Protein AF-A0A1N6MCE6-F1 (afdb_monomer_lite)

pLDDT: mean 95.03, std 4.37, range [75.0, 98.62]

Radius of gyration: 16.29 Å; chains: 1; bounding box: 43×26×46 Å

Sequence (159 aa):
SVDRLMKSITEFMNDIADELKIVLVDAIQTLCLKFPKKYETLLNFLSTVLREEGGFEYKRSIVGSMLTLMDQIADSRESGLDHLCEFIEDCEFPELSIQILHMLGEMGPETSNPARYIRFIFNRVILELPSVRAAAVAALGKLATVVPNLRENVLVLLK

Secondary structure (DSSP, 8-state):
-HHHHHHHHHHHHTTS-HHHHHHHHHHHHHHHHHSGGGHHHHHHHHHHHHHSS--HHHHHHHHHHHHHHHHH-GGGHHHHHHHHHHHTTS---HHHHHHHHHHHHHHGGGSS-GGGHHHHHHHHHHHS-HHHHHHHHHHHHHHHHH-GGGHHHHHHHT-

Foldseek 3Di:
DVLVVLVVVVVVLVVDALVVLLVVLVVLLVVCLVPVVCLVVSLVSLLVVLPDDDDDVSNVSSLVSLVVSVVSRVVSVVVSLVSLLVSLVPPPDLVSLLVSLLVLLVRLLVDPCSPVCLVSLLVQLPPHDDSSVVSSLSSLVSNCVSPVVCVVVSVVSVD

Structure (mmCIF, N/CA/C/O backbone):
data_AF-A0A1N6MCE6-F1
#
_entry.id   AF-A0A1N6MCE6-F1
#
loop_
_atom_site.group_PDB
_atom_site.id
_atom_site.type_symbol
_atom_site.label_atom_id
_atom_site.label_alt_id
_atom_site.label_comp_id
_atom_site.label_asym_id
_atom_site.label_entity_id
_atom_site.label_seq_id
_atom_site.pdbx_PDB_ins_code
_atom_site.Cartn_x
_atom_site.Cartn_y
_atom_site.Cartn_z
_atom_site.occupancy
_atom_site.B_iso_or_equiv
_atom_site.auth_seq_id
_atom_site.auth_comp_id
_atom_site.auth_asym_id
_atom_site.auth_atom_id
_atom_site.pdbx_PDB_model_num
ATOM 1 N N . SER A 1 1 ? -24.037 -0.087 13.681 1.00 75.00 1 SER A N 1
ATOM 2 C CA . SER A 1 1 ? -23.303 -0.791 12.613 1.00 75.00 1 SER A CA 1
ATOM 3 C C . SER A 1 1 ? -21.817 -0.738 12.927 1.00 75.00 1 SER A C 1
ATOM 5 O O . SER A 1 1 ? -21.436 0.025 13.812 1.00 75.00 1 SER A O 1
ATOM 7 N N . VAL A 1 2 ? -21.003 -1.539 12.231 1.00 76.69 2 VAL A N 1
ATOM 8 C CA . VAL A 1 2 ? -19.532 -1.527 12.348 1.00 76.69 2 VAL A CA 1
ATOM 9 C C . VAL A 1 2 ? -18.978 -0.115 12.135 1.00 76.69 2 VAL A C 1
ATOM 11 O O . VAL A 1 2 ? -18.131 0.315 12.901 1.00 76.69 2 VAL A O 1
ATOM 14 N N . ASP A 1 3 ? -19.548 0.658 11.211 1.00 76.25 3 ASP A N 1
ATOM 15 C CA . ASP A 1 3 ? -19.084 2.020 10.899 1.00 76.25 3 ASP A CA 1
ATOM 16 C C . ASP A 1 3 ? -19.196 2.982 12.088 1.00 76.25 3 ASP A C 1
ATOM 18 O O . ASP A 1 3 ? -18.293 3.773 12.341 1.00 76.25 3 ASP A O 1
ATOM 22 N N . ARG A 1 4 ? -20.286 2.894 12.867 1.00 83.12 4 ARG A N 1
ATOM 23 C CA . ARG A 1 4 ? -20.437 3.712 14.084 1.00 83.12 4 ARG A CA 1
ATOM 24 C C . ARG A 1 4 ? -19.388 3.352 15.130 1.00 83.12 4 ARG A C 1
ATOM 26 O O . ARG A 1 4 ? -18.856 4.247 15.769 1.00 83.12 4 ARG A O 1
ATOM 33 N N . LEU A 1 5 ? -19.102 2.057 15.283 1.00 82.50 5 LEU A N 1
ATOM 34 C CA . LEU A 1 5 ? -18.061 1.586 16.192 1.00 82.50 5 LEU A CA 1
ATOM 35 C C . LEU A 1 5 ? -16.689 2.100 15.744 1.00 82.50 5 LEU A C 1
ATOM 37 O O . LEU A 1 5 ? -15.959 2.634 16.565 1.00 82.50 5 LEU A O 1
ATOM 41 N N . MET A 1 6 ? -16.374 1.990 14.450 1.00 85.44 6 MET A N 1
ATOM 42 C CA . MET A 1 6 ? -15.108 2.475 13.896 1.00 85.44 6 MET A CA 1
ATOM 43 C C . MET A 1 6 ? -14.928 3.973 14.138 1.00 85.44 6 MET A C 1
ATOM 45 O O . MET A 1 6 ? -13.883 4.376 14.630 1.00 85.44 6 MET A O 1
ATOM 49 N N . LYS A 1 7 ? -15.968 4.784 13.910 1.00 84.75 7 LYS A N 1
ATOM 50 C CA . LYS A 1 7 ? -15.909 6.226 14.180 1.00 84.75 7 LYS A CA 1
ATOM 51 C C . LYS A 1 7 ? -15.601 6.539 15.649 1.00 84.75 7 LYS A C 1
ATOM 53 O O . LYS A 1 7 ? -14.735 7.361 15.926 1.00 84.75 7 LYS A O 1
ATOM 58 N N . SER A 1 8 ? -16.280 5.870 16.582 1.00 86.44 8 SER A N 1
ATOM 59 C CA . SER A 1 8 ? -16.020 6.057 18.014 1.00 86.44 8 SER A CA 1
ATOM 60 C C . SER A 1 8 ? -14.609 5.622 18.416 1.00 86.44 8 SER A C 1
ATOM 62 O O . SER A 1 8 ? -14.018 6.237 19.296 1.00 86.44 8 SER A O 1
ATOM 64 N N . ILE A 1 9 ? -14.057 4.586 17.774 1.00 86.62 9 ILE A N 1
ATOM 65 C CA . ILE A 1 9 ? -12.672 4.165 18.012 1.00 86.62 9 ILE A CA 1
ATOM 66 C C . ILE A 1 9 ? -11.693 5.216 17.480 1.00 86.62 9 ILE A C 1
ATOM 68 O O . ILE A 1 9 ? -10.758 5.539 18.198 1.00 86.62 9 ILE A O 1
ATOM 72 N N . THR A 1 10 ? -11.908 5.788 16.288 1.00 85.19 10 THR A N 1
ATOM 73 C CA . THR A 1 10 ? -11.041 6.857 15.753 1.00 85.19 10 THR A CA 1
ATOM 74 C C . THR A 1 10 ? -10.980 8.052 16.702 1.00 85.19 10 THR A C 1
ATOM 76 O O . THR A 1 10 ? -9.896 8.509 17.042 1.00 85.19 10 THR A O 1
ATOM 79 N N . GLU A 1 11 ? -12.135 8.524 17.183 1.00 86.25 11 GLU A N 1
ATOM 80 C CA . GLU A 1 11 ? -12.199 9.631 18.149 1.00 86.25 11 GLU A CA 1
ATOM 81 C C . GLU A 1 11 ? -11.422 9.293 19.430 1.00 86.25 11 GLU A C 1
ATOM 83 O O . GLU A 1 11 ? -10.615 10.096 19.884 1.00 86.25 11 GLU A O 1
ATOM 88 N N . PHE A 1 12 ? -11.587 8.076 19.956 1.00 8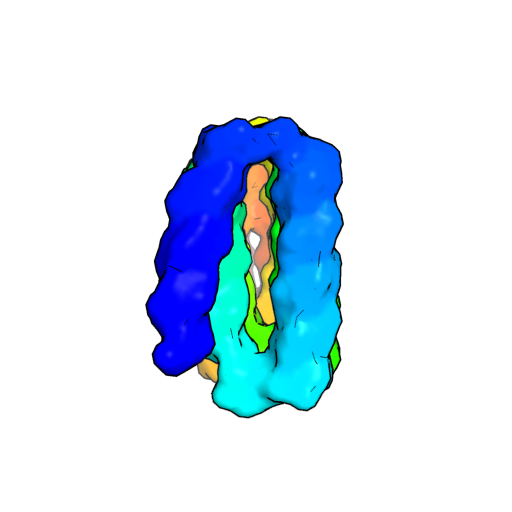6.94 12 PHE A N 1
ATOM 89 C CA . PHE A 1 12 ? -10.857 7.614 21.137 1.00 86.94 12 PHE A CA 1
ATOM 90 C C . PHE A 1 12 ? -9.344 7.477 20.909 1.00 86.94 12 PHE A C 1
ATOM 92 O O . PHE A 1 12 ? -8.566 7.745 21.821 1.00 86.94 12 PHE A O 1
ATOM 99 N N . MET A 1 13 ? -8.907 7.064 19.713 1.00 86.62 13 MET A N 1
ATOM 100 C CA . MET A 1 13 ? -7.486 6.883 19.401 1.00 86.62 13 MET A CA 1
ATOM 101 C C . MET A 1 13 ? -6.699 8.190 19.490 1.00 86.62 13 MET A C 1
ATOM 103 O O . MET A 1 13 ? -5.539 8.152 19.889 1.00 86.62 13 MET A O 1
ATOM 107 N N . ASN A 1 14 ? -7.319 9.331 19.190 1.00 84.44 14 ASN A N 1
ATOM 108 C CA . ASN A 1 14 ? -6.659 10.636 19.265 1.00 84.44 14 ASN A CA 1
ATOM 109 C C . ASN A 1 14 ? -6.273 11.048 20.695 1.00 84.44 14 ASN A C 1
ATOM 111 O O . ASN A 1 14 ? -5.330 11.816 20.869 1.00 84.44 14 ASN A O 1
ATOM 115 N N . ASP A 1 15 ? -6.946 10.498 21.708 1.00 87.62 15 ASP A N 1
ATOM 116 C CA . ASP A 1 15 ? -6.788 10.901 23.109 1.00 87.62 15 ASP A CA 1
ATOM 117 C C . ASP A 1 15 ? -5.900 9.946 23.931 1.00 87.62 15 ASP A C 1
ATOM 119 O O . ASP A 1 15 ? -5.773 10.100 25.149 1.00 87.62 15 ASP A O 1
ATOM 123 N N . ILE A 1 16 ? -5.291 8.937 23.296 1.00 91.19 16 ILE A N 1
ATOM 124 C CA . ILE A 1 16 ? -4.514 7.897 23.987 1.00 91.19 16 ILE A CA 1
ATOM 125 C C . ILE A 1 16 ? -3.081 7.768 23.467 1.00 91.19 16 ILE A C 1
ATOM 127 O O . ILE A 1 16 ? -2.753 8.148 22.344 1.00 91.19 16 ILE A O 1
ATOM 131 N N . ALA A 1 17 ? -2.221 7.192 24.308 1.00 92.19 17 ALA A N 1
ATOM 132 C CA . ALA A 1 17 ? -0.825 6.926 23.981 1.00 92.19 17 ALA A CA 1
ATOM 133 C C . ALA A 1 17 ? -0.676 5.832 22.908 1.00 92.19 17 ALA A C 1
ATOM 135 O O . ALA A 1 17 ? -1.517 4.933 22.790 1.00 92.19 17 ALA A O 1
ATOM 136 N N . ASP A 1 18 ? 0.417 5.891 22.148 1.00 91.06 18 ASP A N 1
ATOM 137 C CA . ASP A 1 18 ? 0.678 5.000 21.014 1.00 91.06 18 ASP A CA 1
ATOM 138 C C . ASP A 1 18 ? 0.721 3.518 21.413 1.00 91.06 18 ASP A C 1
ATOM 140 O O . ASP A 1 18 ? 0.273 2.666 20.647 1.00 91.06 18 ASP A O 1
ATOM 144 N N . GLU A 1 19 ? 1.153 3.190 22.633 1.00 93.50 19 GLU A N 1
ATOM 145 C CA . GLU A 1 19 ? 1.146 1.813 23.138 1.00 93.50 19 GLU A CA 1
ATOM 146 C C . GLU A 1 19 ? -0.272 1.232 23.185 1.00 93.50 19 GLU A C 1
ATOM 148 O O . GLU A 1 19 ? -0.488 0.068 22.847 1.00 93.50 19 GLU A O 1
ATOM 153 N N . LEU A 1 20 ? -1.262 2.047 23.561 1.00 94.06 20 LEU A N 1
ATOM 154 C CA . LEU A 1 20 ? -2.666 1.635 23.570 1.00 94.06 20 LEU A CA 1
ATOM 155 C C . LEU A 1 20 ? -3.237 1.583 22.152 1.00 94.06 20 LEU A C 1
ATOM 157 O O . LEU A 1 20 ? -4.037 0.694 21.848 1.00 94.06 20 LEU A O 1
ATOM 161 N N . LYS A 1 21 ? -2.809 2.491 21.267 1.00 95.31 21 LYS A N 1
ATOM 162 C CA . LYS A 1 21 ? -3.209 2.463 19.855 1.00 95.31 21 LYS A CA 1
ATOM 163 C C . LYS A 1 21 ? -2.746 1.181 19.161 1.00 95.31 21 LYS A C 1
ATOM 165 O O . LYS A 1 21 ? -3.526 0.594 18.418 1.00 95.31 21 LYS A O 1
ATOM 170 N N . ILE A 1 22 ? -1.530 0.709 19.444 1.00 96.75 22 ILE A N 1
ATOM 171 C CA . ILE A 1 22 ? -1.001 -0.561 18.914 1.00 96.75 22 ILE A CA 1
ATOM 172 C C . ILE A 1 22 ? -1.897 -1.737 19.327 1.00 96.75 22 ILE A C 1
ATOM 174 O O . ILE A 1 22 ? -2.301 -2.533 18.482 1.00 96.75 22 ILE A O 1
ATOM 178 N N . VAL A 1 23 ? -2.307 -1.804 20.598 1.00 96.00 23 VAL A N 1
ATOM 179 C CA . VAL A 1 23 ? -3.225 -2.857 21.076 1.00 96.00 23 VAL A CA 1
ATOM 180 C C . VAL A 1 23 ? -4.575 -2.809 20.346 1.00 96.00 23 VAL A C 1
ATOM 182 O O . VAL A 1 23 ? -5.159 -3.852 20.038 1.00 96.00 23 VAL A O 1
ATOM 185 N N . LEU A 1 24 ? -5.084 -1.611 20.040 1.00 94.69 24 LEU A N 1
ATOM 186 C CA . LEU A 1 24 ? -6.317 -1.454 19.261 1.00 94.69 24 LEU A CA 1
ATOM 187 C C . LEU A 1 24 ? -6.151 -1.928 17.815 1.00 94.69 24 LEU A C 1
ATOM 189 O O . LEU A 1 24 ? -7.048 -2.589 17.290 1.00 94.69 24 LEU A O 1
ATOM 193 N N . VAL A 1 25 ? -5.013 -1.635 17.186 1.00 97.00 25 VAL A N 1
ATOM 194 C CA . VAL A 1 25 ? -4.685 -2.109 15.835 1.00 97.00 25 VAL A CA 1
ATOM 195 C C . VAL A 1 25 ? -4.679 -3.639 15.783 1.00 97.00 25 VAL A C 1
ATOM 197 O O . VAL A 1 25 ? -5.359 -4.218 14.931 1.00 97.00 25 VAL A O 1
ATOM 200 N N . ASP A 1 26 ? -4.040 -4.301 16.750 1.00 96.38 26 ASP A N 1
ATOM 201 C CA . ASP A 1 26 ? -4.019 -5.768 16.846 1.00 96.38 26 ASP A CA 1
ATOM 202 C C . ASP A 1 26 ? -5.431 -6.360 17.021 1.00 96.38 26 ASP A C 1
ATOM 204 O O . ASP A 1 26 ? -5.795 -7.380 16.414 1.00 96.38 26 ASP A O 1
ATOM 208 N N . ALA A 1 27 ? -6.275 -5.701 17.823 1.00 95.62 27 ALA A N 1
ATOM 209 C CA . ALA A 1 27 ? -7.666 -6.101 18.012 1.00 95.62 27 ALA A CA 1
ATOM 210 C C . ALA A 1 27 ? -8.488 -5.959 16.717 1.00 95.62 27 ALA A C 1
ATOM 212 O O . ALA A 1 27 ? -9.301 -6.833 16.399 1.00 95.62 27 ALA A O 1
ATOM 213 N N . ILE A 1 28 ? -8.257 -4.894 15.943 1.00 94.56 28 ILE A N 1
ATOM 214 C CA . ILE A 1 28 ? -8.916 -4.652 14.653 1.00 94.56 28 ILE A CA 1
ATOM 215 C C . ILE A 1 28 ? -8.473 -5.674 13.610 1.00 94.56 28 ILE A C 1
ATOM 217 O O . ILE A 1 28 ? -9.326 -6.230 12.913 1.00 94.56 28 ILE A O 1
ATOM 221 N N . GLN A 1 29 ? -7.175 -5.978 13.533 1.00 96.88 29 GLN A N 1
ATOM 222 C CA . GLN A 1 29 ? -6.662 -7.041 12.670 1.00 96.88 29 GLN A CA 1
ATOM 223 C C . GLN A 1 29 ? -7.357 -8.368 12.996 1.00 96.88 29 GLN A C 1
ATOM 225 O O . GLN A 1 29 ? -7.920 -9.018 12.113 1.00 96.88 29 GLN A O 1
ATOM 230 N N . THR A 1 30 ? -7.391 -8.741 14.278 1.00 97.00 30 THR A N 1
ATOM 231 C CA . THR A 1 30 ? -8.039 -9.975 14.748 1.00 97.00 30 THR A CA 1
ATOM 232 C C . THR A 1 30 ? -9.528 -10.008 14.391 1.00 97.00 30 THR A C 1
ATOM 234 O O . THR A 1 30 ? -10.051 -11.035 13.951 1.00 97.00 30 THR A O 1
ATOM 237 N N . LEU A 1 31 ? -10.226 -8.879 14.540 1.00 94.12 31 LEU A N 1
ATOM 238 C CA . LEU A 1 31 ? -11.631 -8.752 14.164 1.00 94.12 31 LEU A CA 1
ATOM 239 C C . LEU A 1 31 ? -11.836 -8.929 12.654 1.00 94.12 31 LEU A C 1
ATOM 241 O O . LEU A 1 31 ? -12.779 -9.607 12.245 1.00 94.12 31 LEU A O 1
ATOM 245 N N . CYS A 1 32 ? -10.956 -8.353 11.836 1.00 95.56 32 CYS A N 1
ATOM 246 C CA . CYS A 1 32 ? -11.006 -8.471 10.382 1.00 95.56 32 CYS A CA 1
ATOM 247 C C . CYS A 1 32 ? -10.814 -9.919 9.929 1.00 95.56 32 CYS A C 1
ATOM 249 O O . CYS A 1 32 ? -11.628 -10.436 9.166 1.00 95.56 32 CYS A O 1
ATOM 251 N N . LEU A 1 33 ? -9.818 -10.614 10.485 1.00 95.25 33 LEU A N 1
ATOM 252 C CA . LEU A 1 33 ? -9.577 -12.031 10.205 1.00 95.25 33 LEU A CA 1
ATOM 253 C C . LEU A 1 33 ? -10.763 -12.915 10.623 1.00 95.25 33 LEU A C 1
ATOM 255 O O . LEU A 1 33 ? -11.082 -13.894 9.953 1.00 95.25 33 LEU A O 1
ATOM 259 N N . LYS A 1 34 ? -11.471 -12.548 11.698 1.00 96.12 34 LYS A N 1
ATOM 260 C CA . LYS A 1 34 ? -12.698 -13.237 12.126 1.00 96.12 34 LYS A CA 1
ATOM 261 C C . LYS A 1 34 ? -13.894 -12.967 11.203 1.00 96.12 34 LYS A C 1
ATOM 263 O O . LYS A 1 34 ? -14.774 -13.819 11.077 1.00 96.12 34 LYS A O 1
ATOM 268 N N . PHE A 1 35 ? -13.948 -11.797 10.568 1.00 94.12 35 PHE A N 1
ATOM 269 C CA . PHE A 1 35 ? -15.041 -11.374 9.690 1.00 94.12 35 PHE A CA 1
ATOM 270 C C . PHE A 1 35 ? -14.510 -10.854 8.343 1.00 94.12 35 PHE A C 1
ATOM 272 O O . PHE A 1 35 ? -14.699 -9.677 8.026 1.00 94.12 35 PHE A O 1
ATOM 279 N N . PRO A 1 36 ? -13.918 -11.719 7.496 1.00 95.19 36 PRO A N 1
ATOM 280 C CA . PRO A 1 36 ? -13.169 -11.290 6.312 1.00 95.19 36 PRO A CA 1
ATOM 281 C C . PRO A 1 36 ? -14.028 -10.528 5.301 1.00 95.19 36 PRO A C 1
ATOM 283 O O . PRO A 1 36 ? -13.543 -9.628 4.637 1.00 95.19 36 PRO A O 1
ATOM 286 N N . LYS A 1 37 ? -15.346 -10.771 5.253 1.00 95.81 37 LYS A N 1
ATOM 287 C CA . LYS A 1 37 ? -16.294 -10.006 4.415 1.00 95.81 37 LYS A CA 1
ATOM 288 C C . LYS A 1 37 ? -16.432 -8.524 4.798 1.00 95.81 37 LYS A C 1
ATOM 290 O O . LYS A 1 37 ? -17.189 -7.800 4.159 1.00 95.81 37 LYS A O 1
ATOM 295 N N . LYS A 1 38 ? -15.795 -8.086 5.885 1.00 93.50 38 LYS A N 1
ATOM 296 C CA . LYS A 1 38 ? -15.767 -6.696 6.358 1.00 93.50 38 LYS A CA 1
ATOM 297 C C . LYS A 1 38 ? -14.405 -6.034 6.151 1.00 93.50 38 LYS A C 1
ATOM 299 O O . LYS A 1 38 ? -14.201 -4.944 6.683 1.00 93.50 38 LYS A O 1
ATOM 304 N N . TYR A 1 39 ? -13.510 -6.662 5.381 1.00 95.62 39 TYR A N 1
ATOM 305 C CA . TYR A 1 39 ? -12.160 -6.154 5.147 1.00 95.62 39 TYR A CA 1
ATOM 306 C C . TYR A 1 39 ? -12.161 -4.709 4.658 1.00 95.62 39 TYR A C 1
ATOM 308 O O . TYR A 1 39 ? -11.385 -3.920 5.167 1.00 95.62 39 TYR A O 1
ATOM 316 N N . GLU A 1 40 ? -13.063 -4.334 3.751 1.00 95.44 40 GLU A N 1
ATOM 317 C CA . GLU A 1 40 ? -13.084 -2.995 3.160 1.00 95.44 40 GLU A CA 1
ATOM 318 C C . GLU A 1 40 ? -13.259 -1.901 4.223 1.00 95.44 40 GLU A C 1
ATOM 320 O O . GLU A 1 40 ? -12.455 -0.977 4.311 1.00 95.44 40 GLU A O 1
ATOM 325 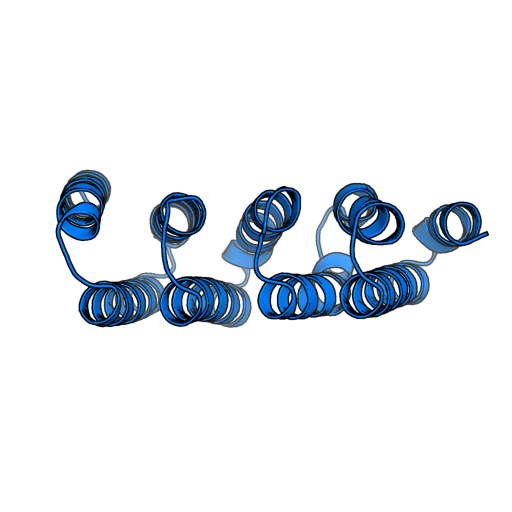N N . THR A 1 41 ? -14.247 -2.048 5.112 1.00 93.81 41 THR A N 1
ATOM 326 C CA . THR A 1 41 ? -14.479 -1.106 6.217 1.00 93.81 41 THR A CA 1
ATOM 327 C C . THR A 1 41 ? -13.277 -1.021 7.159 1.00 93.81 41 THR A C 1
ATOM 329 O O . THR A 1 41 ? -12.894 0.070 7.574 1.00 93.81 41 THR A O 1
ATOM 332 N N . LEU A 1 42 ? -12.683 -2.164 7.509 1.00 94.06 42 LEU A N 1
ATOM 333 C CA . LEU A 1 42 ? -11.598 -2.231 8.492 1.00 94.06 42 LEU A CA 1
ATOM 334 C C . LEU A 1 42 ? -10.263 -1.755 7.906 1.00 94.06 42 LEU A C 1
ATOM 336 O O . LEU A 1 42 ? -9.497 -1.082 8.586 1.00 94.06 42 LEU A O 1
ATOM 340 N N . LEU A 1 43 ? -10.009 -2.033 6.632 1.00 96.25 43 LEU A N 1
ATOM 341 C CA . LEU A 1 43 ? -8.831 -1.563 5.914 1.00 96.25 43 LEU A CA 1
ATOM 342 C C . LEU A 1 43 ? -8.901 -0.054 5.669 1.00 96.25 43 LEU A C 1
ATOM 344 O O . LEU A 1 43 ? -7.904 0.635 5.856 1.00 96.25 43 LEU A O 1
ATOM 348 N N . ASN A 1 44 ? -10.086 0.477 5.346 1.00 96.06 44 ASN A N 1
ATOM 349 C CA . ASN A 1 44 ? -10.309 1.922 5.265 1.00 96.06 44 ASN A CA 1
ATOM 350 C C . ASN A 1 44 ? -10.074 2.604 6.618 1.00 96.06 44 ASN A C 1
ATOM 352 O O . ASN A 1 44 ? -9.483 3.683 6.666 1.00 96.06 44 ASN A O 1
ATOM 356 N N . PHE A 1 45 ? -10.489 1.969 7.719 1.00 95.12 45 PHE A N 1
ATOM 357 C CA . PHE A 1 45 ? -10.172 2.456 9.060 1.00 95.12 45 PHE A CA 1
ATOM 358 C C . PHE A 1 45 ? -8.654 2.496 9.292 1.00 95.12 45 PHE A C 1
ATOM 360 O O . PHE A 1 45 ? -8.132 3.554 9.636 1.00 95.12 45 PHE A O 1
ATOM 367 N N . LEU A 1 46 ? -7.942 1.385 9.048 1.00 97.06 46 LEU A N 1
ATOM 368 C CA . LEU A 1 46 ? -6.486 1.301 9.234 1.00 97.06 46 LEU A CA 1
ATOM 369 C C . LEU A 1 46 ? -5.750 2.347 8.389 1.00 97.06 46 LEU A C 1
ATOM 371 O O . LEU A 1 46 ? -4.894 3.055 8.902 1.00 97.06 46 LEU A O 1
ATOM 375 N N . SER A 1 47 ? -6.142 2.503 7.126 1.00 96.81 47 SER A N 1
ATOM 376 C CA . SER A 1 47 ? -5.627 3.534 6.219 1.00 96.81 47 SER A CA 1
ATOM 377 C C . SER A 1 47 ? -5.867 4.959 6.733 1.00 96.81 47 SER A C 1
ATOM 379 O O . SER A 1 47 ? -4.985 5.813 6.657 1.00 96.81 47 SER A O 1
ATOM 381 N N . THR A 1 48 ? -7.041 5.225 7.312 1.00 95.31 48 THR A N 1
ATOM 382 C CA . THR A 1 48 ? -7.352 6.538 7.894 1.00 95.31 48 THR A CA 1
ATOM 383 C C . THR A 1 48 ? -6.409 6.858 9.047 1.00 95.31 48 THR A C 1
ATOM 385 O O . THR A 1 48 ? -5.731 7.880 9.001 1.00 95.31 48 THR A O 1
ATOM 388 N N . VAL A 1 49 ? -6.283 5.955 10.022 1.00 95.19 49 VAL A N 1
ATOM 389 C CA . VAL A 1 49 ? -5.416 6.183 11.190 1.00 95.19 49 VAL A CA 1
ATOM 390 C C . VAL A 1 49 ? -3.919 6.090 10.851 1.00 95.19 49 VAL A C 1
ATOM 392 O O . VAL A 1 49 ? -3.071 6.650 11.550 1.00 95.19 49 VAL A O 1
ATOM 395 N N . LEU A 1 50 ? -3.561 5.428 9.743 1.00 96.69 50 LEU A N 1
ATOM 396 C CA . LEU A 1 50 ? -2.200 5.415 9.202 1.00 96.69 50 LEU A CA 1
ATOM 397 C C . LEU A 1 50 ? -1.759 6.800 8.716 1.00 96.69 50 LEU A C 1
ATOM 399 O O . LEU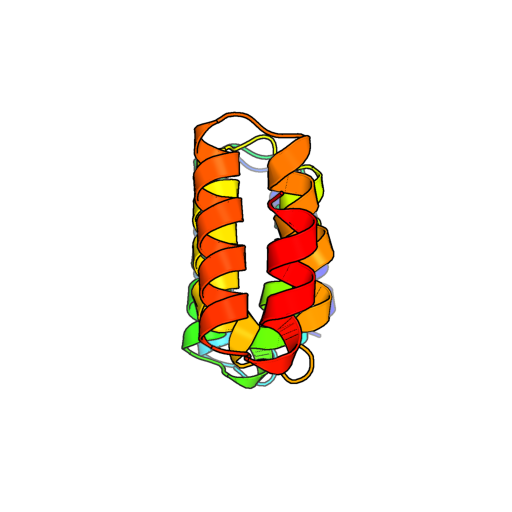 A 1 50 ? -0.585 7.126 8.865 1.00 96.69 50 LEU A O 1
ATOM 403 N N . ARG A 1 51 ? -2.678 7.634 8.219 1.00 94.69 51 ARG A N 1
ATOM 404 C CA . ARG A 1 51 ? -2.380 9.002 7.754 1.00 94.69 51 ARG A CA 1
ATOM 405 C C . ARG A 1 51 ? -2.413 10.073 8.846 1.00 94.69 51 ARG A C 1
ATOM 407 O O . ARG A 1 51 ? -1.948 11.180 8.608 1.00 94.69 51 ARG A O 1
ATOM 414 N N . GLU A 1 52 ? -2.963 9.770 10.018 1.00 92.94 52 GLU A N 1
ATOM 415 C CA . GLU A 1 52 ? -2.971 10.697 11.163 1.00 92.94 52 GLU A CA 1
ATOM 416 C C . GLU A 1 52 ? -1.568 10.847 11.783 1.00 92.94 52 GLU A C 1
ATOM 418 O O . GLU A 1 52 ? -0.632 10.155 11.390 1.00 92.94 52 GLU A O 1
ATOM 423 N N . GLU A 1 53 ? -1.376 11.720 12.770 1.00 90.44 53 GLU A N 1
ATOM 424 C CA . GLU A 1 53 ? -0.094 11.796 13.485 1.00 90.44 53 GLU A CA 1
ATOM 425 C C . GLU A 1 53 ? 0.146 10.540 14.345 1.00 90.44 53 GLU A C 1
ATOM 427 O O . GLU A 1 53 ? -0.782 9.931 14.890 1.00 90.44 53 GLU A O 1
ATOM 432 N N . GLY A 1 54 ? 1.404 10.117 14.472 1.00 93.75 54 GLY A N 1
ATOM 433 C CA . GLY A 1 54 ? 1.766 8.997 15.339 1.00 93.75 54 GLY A CA 1
ATOM 434 C C . GLY A 1 54 ? 3.221 8.570 15.207 1.00 93.75 54 GLY A C 1
ATOM 435 O O . GLY A 1 54 ? 3.854 8.800 14.181 1.00 93.75 54 GLY A O 1
ATOM 436 N N . GLY A 1 55 ? 3.746 7.930 16.247 1.00 96.06 55 GLY A N 1
ATOM 437 C CA . GLY A 1 55 ? 5.118 7.451 16.294 1.00 96.06 55 GLY A CA 1
ATOM 438 C C . GLY A 1 55 ? 5.368 6.224 15.418 1.00 96.06 55 GLY A C 1
ATOM 439 O O . GLY A 1 55 ? 4.454 5.508 14.997 1.00 96.06 55 GLY A O 1
ATOM 440 N N . PHE A 1 56 ? 6.651 5.949 15.187 1.00 97.25 56 PHE A N 1
ATOM 441 C CA . PHE A 1 56 ? 7.110 4.880 14.303 1.00 97.25 56 PHE A CA 1
ATOM 442 C C . PHE A 1 56 ? 6.517 3.502 14.638 1.00 97.25 56 PHE A C 1
ATOM 444 O O . PHE A 1 56 ? 5.972 2.852 13.751 1.00 97.25 56 PHE A O 1
ATOM 451 N N . GLU A 1 57 ? 6.573 3.056 15.899 1.00 97.94 57 GLU A N 1
ATOM 452 C CA . GLU A 1 57 ? 6.088 1.717 16.282 1.00 97.94 57 GLU A CA 1
ATOM 453 C C . GLU A 1 57 ? 4.578 1.558 16.064 1.00 97.94 57 GLU A C 1
ATOM 455 O O . GLU A 1 57 ? 4.111 0.499 15.641 1.00 97.94 57 GLU A O 1
ATOM 460 N N . TYR A 1 58 ? 3.810 2.630 16.265 1.00 97.31 58 TYR A N 1
ATOM 461 C CA . TYR A 1 58 ? 2.382 2.629 15.977 1.00 97.31 58 TYR A CA 1
ATOM 462 C C . TYR A 1 58 ? 2.112 2.524 14.472 1.00 97.31 58 TYR A C 1
ATOM 464 O O . TYR A 1 58 ? 1.365 1.646 14.034 1.00 97.31 58 TYR A O 1
ATOM 472 N N . LYS A 1 59 ? 2.785 3.341 13.654 1.00 98.06 59 LYS A N 1
ATOM 473 C CA . LYS A 1 59 ? 2.673 3.269 12.187 1.00 98.06 59 LYS A CA 1
ATOM 474 C C . LYS A 1 59 ? 3.109 1.913 11.647 1.00 98.06 59 LYS A C 1
ATOM 476 O O . LYS A 1 59 ? 2.437 1.342 10.789 1.00 98.06 59 LYS A O 1
ATOM 481 N N . ARG A 1 60 ? 4.183 1.356 12.200 1.00 98.38 60 ARG A N 1
ATOM 482 C CA . ARG A 1 60 ? 4.683 0.018 11.882 1.00 98.38 60 ARG A CA 1
ATOM 483 C C . ARG A 1 60 ? 3.658 -1.068 12.200 1.00 98.38 60 ARG A C 1
ATOM 485 O O . ARG A 1 60 ? 3.461 -1.952 11.370 1.00 98.38 60 ARG A O 1
ATOM 492 N N . SER A 1 61 ? 2.988 -0.996 13.352 1.00 98.44 61 SER A N 1
ATOM 493 C CA . SER A 1 61 ? 1.911 -1.928 13.718 1.00 98.44 61 SER A CA 1
ATOM 494 C C . SER A 1 61 ? 0.744 -1.865 12.724 1.00 98.44 61 SER A C 1
ATOM 496 O O . SER A 1 61 ? 0.255 -2.908 12.282 1.00 98.44 61 SER A O 1
ATOM 498 N N . ILE A 1 62 ? 0.348 -0.662 12.285 1.00 98.38 62 ILE A N 1
ATOM 499 C CA . ILE A 1 62 ? -0.720 -0.496 11.287 1.00 98.38 62 ILE A CA 1
ATOM 500 C C . ILE A 1 62 ? -0.317 -1.090 9.936 1.00 98.38 62 ILE A C 1
ATOM 502 O O . ILE A 1 62 ? -1.069 -1.890 9.377 1.00 98.38 62 ILE A O 1
ATOM 506 N N . VAL A 1 63 ? 0.871 -0.746 9.423 1.00 98.44 63 VAL A N 1
ATOM 507 C CA . VAL A 1 63 ? 1.385 -1.302 8.160 1.00 98.44 63 VAL A CA 1
ATOM 508 C C . VAL A 1 63 ? 1.466 -2.824 8.257 1.00 98.44 63 VAL A C 1
ATOM 510 O O . VAL A 1 63 ? 0.930 -3.515 7.395 1.00 98.44 63 VAL A O 1
ATOM 513 N N . GLY A 1 64 ? 2.047 -3.363 9.333 1.00 98.25 64 GLY A N 1
ATOM 514 C CA . GLY A 1 64 ? 2.117 -4.806 9.577 1.00 98.25 64 GLY A CA 1
ATOM 515 C C . GLY A 1 64 ? 0.741 -5.476 9.595 1.00 98.25 64 GLY A C 1
ATOM 516 O O . GLY A 1 64 ? 0.569 -6.552 9.015 1.00 98.25 64 GLY A O 1
ATOM 517 N N . SER A 1 65 ? -0.256 -4.803 10.170 1.00 98.31 65 SER A N 1
ATOM 518 C CA . SER A 1 65 ? -1.634 -5.284 10.157 1.00 98.31 65 SER A CA 1
ATOM 519 C C . SER A 1 65 ? -2.227 -5.317 8.759 1.00 98.31 65 SER A C 1
ATOM 521 O O . SER A 1 65 ? -2.785 -6.334 8.353 1.00 98.31 65 SER A O 1
ATOM 523 N N . MET A 1 66 ? -2.060 -4.250 7.978 1.00 98.50 66 MET A N 1
ATOM 524 C CA . MET A 1 66 ? -2.521 -4.212 6.589 1.00 98.50 66 MET A CA 1
ATOM 525 C C . MET A 1 66 ? -1.854 -5.301 5.739 1.00 98.50 66 MET A C 1
ATOM 527 O O . MET A 1 66 ? -2.545 -5.979 4.981 1.00 98.50 66 MET A O 1
ATOM 531 N N . LEU A 1 67 ? -0.544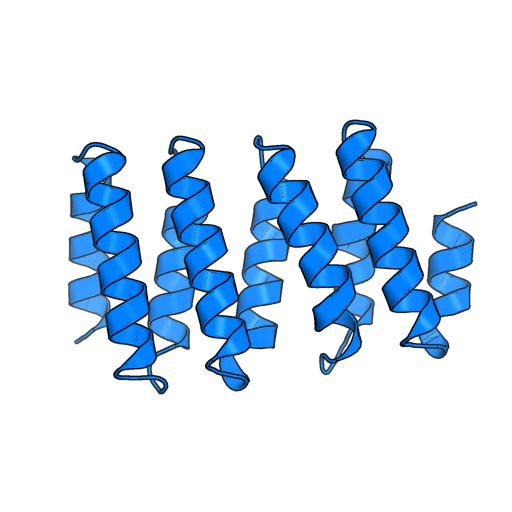 -5.525 5.901 1.00 97.62 67 LEU A N 1
ATOM 532 C CA . LEU A 1 67 ? 0.178 -6.595 5.201 1.00 97.62 67 LEU A CA 1
ATOM 533 C C . LEU A 1 67 ? -0.380 -7.981 5.552 1.00 97.62 67 LEU A C 1
ATOM 535 O O . LEU A 1 67 ? -0.634 -8.782 4.655 1.00 97.62 67 LEU A O 1
ATOM 539 N N . THR A 1 68 ? -0.635 -8.238 6.837 1.00 97.88 68 THR A N 1
ATOM 540 C CA . THR A 1 68 ? -1.240 -9.497 7.296 1.00 97.88 68 THR A CA 1
ATOM 541 C C . THR A 1 68 ? -2.624 -9.703 6.681 1.00 97.88 68 THR A C 1
ATOM 543 O O . THR A 1 68 ? -2.951 -10.802 6.240 1.00 97.88 68 THR A O 1
ATOM 546 N N . LEU A 1 69 ? -3.443 -8.652 6.595 1.00 97.69 69 LEU A N 1
ATOM 547 C CA . LEU A 1 69 ? -4.764 -8.749 5.973 1.00 97.69 69 LEU A CA 1
ATOM 548 C C . LEU A 1 69 ? -4.684 -9.042 4.469 1.00 97.69 69 LEU A C 1
ATOM 550 O O . LEU A 1 69 ? -5.431 -9.895 3.999 1.00 97.69 69 LEU A O 1
ATOM 554 N N . MET A 1 70 ? -3.766 -8.411 3.732 1.00 97.00 70 MET A N 1
ATOM 555 C CA . MET A 1 70 ? -3.574 -8.668 2.293 1.00 97.00 70 MET A CA 1
ATOM 556 C C . MET A 1 70 ? -3.069 -10.079 1.980 1.00 97.00 70 MET A C 1
ATOM 558 O O . MET A 1 70 ? -3.356 -10.621 0.907 1.00 97.00 70 MET A O 1
ATOM 562 N N . ASP A 1 71 ? -2.310 -10.667 2.902 1.00 95.81 71 ASP A N 1
ATOM 563 C CA . ASP A 1 71 ? -1.840 -12.045 2.797 1.00 95.81 71 ASP A CA 1
ATOM 564 C C . ASP A 1 71 ? -2.975 -13.048 3.068 1.00 95.81 71 ASP A C 1
ATOM 566 O O . ASP A 1 71 ? -3.186 -13.991 2.307 1.00 95.81 71 ASP A O 1
ATOM 570 N N . GLN A 1 72 ? -3.773 -12.799 4.109 1.00 96.94 72 GLN A N 1
ATOM 571 C CA . GLN A 1 72 ? -4.814 -13.725 4.570 1.00 96.94 72 GLN A CA 1
ATOM 572 C C . GLN A 1 72 ? -6.168 -13.551 3.856 1.00 96.94 72 GLN A C 1
ATOM 574 O O . GLN A 1 72 ? -6.996 -14.464 3.859 1.00 96.94 72 GLN A O 1
ATOM 579 N N . ILE A 1 73 ? -6.423 -12.389 3.246 1.00 96.81 73 ILE A N 1
ATOM 580 C CA . ILE A 1 73 ? -7.675 -12.041 2.562 1.00 96.81 73 ILE A CA 1
ATOM 581 C C . ILE A 1 73 ? -7.335 -11.502 1.169 1.00 96.81 73 ILE A C 1
ATOM 583 O O . ILE A 1 73 ? -7.103 -10.306 0.995 1.00 96.81 73 ILE A O 1
ATOM 587 N N . ALA A 1 74 ? -7.345 -12.379 0.161 1.00 94.75 74 ALA A N 1
ATOM 588 C CA . ALA A 1 74 ? -6.952 -12.044 -1.214 1.00 94.75 74 ALA A CA 1
ATOM 589 C C . ALA A 1 74 ? -7.700 -10.826 -1.795 1.00 94.75 74 ALA A C 1
ATOM 591 O O . ALA A 1 74 ? -7.076 -9.962 -2.409 1.00 94.75 74 ALA A O 1
ATOM 592 N N . ASP A 1 75 ? -9.004 -10.704 -1.523 1.00 95.81 75 ASP A N 1
ATOM 593 C CA . ASP A 1 75 ? -9.847 -9.589 -1.990 1.00 95.81 75 ASP A CA 1
ATOM 594 C C . ASP A 1 75 ? -9.412 -8.217 -1.436 1.00 95.81 75 ASP A C 1
ATOM 596 O O . ASP A 1 75 ? -9.778 -7.175 -1.980 1.00 95.81 75 ASP A O 1
ATOM 600 N N . SER A 1 76 ? -8.622 -8.198 -0.356 1.00 96.75 76 SER A N 1
ATOM 601 C CA . SER A 1 76 ? -8.100 -6.968 0.252 1.00 96.75 76 SER A CA 1
ATOM 602 C C . SER A 1 76 ? -6.789 -6.480 -0.362 1.00 96.75 76 SER A C 1
ATOM 604 O O . SER A 1 76 ? -6.362 -5.365 -0.070 1.00 96.75 76 SER A O 1
ATOM 606 N N . ARG A 1 77 ? -6.141 -7.288 -1.213 1.00 95.81 77 ARG A N 1
ATOM 607 C CA . ARG A 1 77 ? -4.794 -7.006 -1.723 1.00 95.81 77 ARG A CA 1
ATOM 608 C C . ARG A 1 77 ? -4.736 -5.716 -2.526 1.00 95.81 77 ARG A C 1
ATOM 610 O O . ARG A 1 77 ? -3.905 -4.865 -2.240 1.00 95.81 77 ARG A O 1
ATOM 617 N N . GLU A 1 78 ? -5.620 -5.542 -3.505 1.00 96.00 78 GLU A N 1
ATOM 618 C CA . GLU A 1 78 ? -5.572 -4.346 -4.352 1.00 96.00 78 GLU A CA 1
ATOM 619 C C . GLU A 1 78 ? -5.857 -3.066 -3.559 1.00 96.00 78 GLU A C 1
ATOM 621 O O . GLU A 1 78 ? -5.085 -2.115 -3.646 1.00 96.00 78 GLU A O 1
ATOM 626 N N . SER A 1 79 ? -6.908 -3.056 -2.732 1.00 96.94 79 SER A N 1
ATOM 627 C CA . SER A 1 79 ? -7.237 -1.881 -1.919 1.00 96.94 79 SER A CA 1
ATOM 628 C C . SER A 1 79 ? -6.175 -1.591 -0.858 1.00 96.94 79 SER A C 1
ATOM 630 O O . SER A 1 79 ? -5.899 -0.430 -0.566 1.00 96.94 79 SER A O 1
ATOM 632 N N . GLY A 1 80 ? -5.542 -2.622 -0.297 1.00 97.75 80 GLY A N 1
ATOM 633 C CA . GLY A 1 80 ? -4.445 -2.462 0.651 1.00 97.75 80 GLY A CA 1
ATOM 634 C C . GLY A 1 80 ? -3.201 -1.862 0.007 1.00 97.75 80 GLY A C 1
ATOM 635 O O . GLY A 1 80 ? -2.622 -0.939 0.574 1.00 97.75 80 GLY A O 1
ATOM 636 N N . LEU A 1 81 ? -2.825 -2.320 -1.191 1.00 98.00 81 LEU A N 1
ATOM 637 C CA . LEU A 1 81 ? -1.715 -1.735 -1.945 1.00 98.00 81 LEU A CA 1
ATOM 638 C C . LEU A 1 81 ? -1.996 -0.279 -2.320 1.00 98.00 81 LEU A C 1
ATOM 640 O O . LEU A 1 81 ? -1.102 0.550 -2.183 1.00 98.00 81 LEU A O 1
ATOM 644 N N . ASP A 1 82 ? -3.223 0.043 -2.736 1.00 97.50 82 ASP A N 1
ATOM 645 C CA . ASP A 1 82 ? -3.606 1.413 -3.088 1.00 97.50 82 ASP A CA 1
ATOM 646 C C . ASP A 1 82 ? -3.492 2.350 -1.864 1.00 97.50 82 ASP A C 1
ATOM 648 O O . ASP A 1 82 ? -2.856 3.401 -1.950 1.00 97.50 82 ASP A O 1
ATOM 652 N N . HIS A 1 83 ? -3.975 1.928 -0.687 1.00 98.19 83 HIS A N 1
ATOM 653 C CA . HIS A 1 83 ? -3.811 2.691 0.562 1.00 98.19 83 HIS A CA 1
ATOM 654 C C . HIS A 1 83 ? -2.344 2.869 0.977 1.00 98.19 83 HIS A C 1
ATOM 656 O O . HIS A 1 83 ? -1.949 3.945 1.427 1.00 98.19 83 HIS A O 1
ATOM 662 N N . LEU A 1 84 ? -1.518 1.828 0.835 1.00 98.31 84 LEU A N 1
ATOM 663 C CA . LEU A 1 84 ? -0.089 1.916 1.151 1.00 98.31 84 LEU A CA 1
ATOM 664 C C . LEU A 1 84 ? 0.666 2.804 0.151 1.00 98.31 84 LEU A C 1
ATOM 666 O O . LEU A 1 84 ? 1.610 3.488 0.543 1.00 98.31 84 LEU A O 1
ATOM 670 N N . CYS A 1 85 ? 0.247 2.825 -1.118 1.00 98.12 85 CYS A N 1
ATOM 671 C CA . CYS A 1 85 ? 0.775 3.729 -2.135 1.00 98.12 85 CYS A CA 1
ATOM 672 C C . CYS A 1 85 ? 0.534 5.197 -1.787 1.00 98.12 85 CYS A C 1
ATOM 674 O O . CYS A 1 85 ? 1.463 5.990 -1.911 1.00 98.12 85 CYS A O 1
ATOM 676 N N . GLU A 1 86 ? -0.672 5.541 -1.334 1.00 97.19 86 GLU A N 1
ATOM 677 C CA . GLU A 1 86 ? -0.978 6.891 -0.851 1.00 97.19 86 GLU A CA 1
ATOM 678 C C . GLU A 1 86 ? -0.119 7.247 0.366 1.00 97.19 86 GLU A C 1
ATOM 680 O O . GLU A 1 86 ? 0.461 8.327 0.421 1.00 97.19 86 GLU A O 1
ATOM 685 N N . PHE A 1 87 ? 0.028 6.326 1.325 1.00 98.00 87 PHE A N 1
ATOM 686 C CA . PHE A 1 87 ? 0.815 6.584 2.532 1.00 98.00 87 PHE A CA 1
ATOM 687 C C . PHE A 1 87 ? 2.287 6.898 2.233 1.00 98.00 87 PHE A C 1
ATOM 689 O O . PHE A 1 87 ? 2.837 7.832 2.810 1.00 98.00 87 PHE A O 1
ATOM 696 N N . ILE A 1 88 ? 2.933 6.169 1.315 1.00 97.62 88 ILE A N 1
ATOM 697 C CA . ILE A 1 88 ? 4.342 6.433 0.973 1.00 97.62 88 ILE A CA 1
ATOM 698 C C . ILE A 1 88 ? 4.554 7.728 0.180 1.00 97.62 88 ILE A C 1
ATOM 700 O O . ILE A 1 88 ? 5.706 8.066 -0.083 1.00 97.62 88 ILE A O 1
ATOM 704 N N . GLU A 1 89 ? 3.501 8.441 -0.246 1.00 96.25 89 GLU A N 1
ATOM 705 C CA . GLU A 1 89 ? 3.669 9.748 -0.894 1.00 96.25 89 GLU A CA 1
ATOM 706 C C . GLU A 1 89 ? 4.203 10.814 0.064 1.00 96.25 89 GLU A C 1
ATOM 708 O O . GLU A 1 89 ? 5.074 11.577 -0.355 1.00 96.25 89 GLU A O 1
ATOM 713 N N . ASP A 1 90 ? 3.774 10.771 1.328 1.00 94.50 90 ASP A N 1
ATOM 714 C CA . ASP A 1 90 ? 4.113 11.741 2.378 1.00 94.50 90 ASP A CA 1
ATOM 715 C C . ASP A 1 90 ? 4.686 11.062 3.646 1.00 94.50 90 ASP A C 1
ATOM 717 O O . ASP A 1 90 ? 4.653 11.621 4.742 1.00 94.50 90 ASP A O 1
ATOM 721 N N . CYS A 1 91 ? 5.194 9.828 3.529 1.00 96.25 91 CYS A N 1
ATOM 722 C CA . CYS A 1 91 ? 5.715 9.077 4.673 1.00 96.25 91 CYS A CA 1
ATOM 723 C C . CYS A 1 91 ? 7.066 9.629 5.150 1.00 96.25 91 CYS A C 1
ATOM 725 O O . CYS A 1 91 ? 8.060 9.592 4.428 1.00 96.25 91 CYS A O 1
ATOM 727 N N . GLU A 1 92 ? 7.129 10.039 6.415 1.00 95.69 92 GLU A N 1
ATOM 728 C CA . GLU A 1 92 ? 8.359 10.526 7.053 1.00 95.69 92 GLU A CA 1
ATOM 729 C C . GLU A 1 92 ? 9.281 9.413 7.585 1.00 95.69 92 GLU A C 1
ATOM 731 O O . GLU A 1 92 ? 10.389 9.698 8.035 1.00 95.69 92 GLU A O 1
ATOM 736 N N . PHE A 1 93 ? 8.847 8.145 7.539 1.00 97.69 93 PHE A N 1
ATOM 737 C CA . PHE A 1 93 ? 9.568 6.995 8.094 1.00 97.69 93 PHE A CA 1
ATOM 738 C C . PHE A 1 93 ? 10.217 6.154 6.982 1.00 97.69 93 PHE A C 1
ATOM 740 O O . PHE A 1 93 ? 9.550 5.307 6.377 1.00 97.69 93 PHE A O 1
ATOM 747 N N . PRO A 1 94 ? 11.535 6.289 6.732 1.00 97.88 94 PRO A N 1
ATOM 748 C CA . PRO A 1 94 ? 12.185 5.635 5.596 1.00 97.88 94 PRO A CA 1
ATOM 749 C C . PRO A 1 94 ? 12.096 4.107 5.641 1.00 97.88 94 PRO A C 1
ATOM 751 O O . PRO A 1 94 ? 11.964 3.463 4.603 1.00 97.88 94 PRO A O 1
ATOM 754 N N . GLU A 1 95 ? 12.137 3.521 6.840 1.00 98.12 95 GLU A N 1
ATOM 755 C CA . GLU A 1 95 ? 12.012 2.074 7.039 1.00 98.12 95 GLU A CA 1
ATOM 756 C C . GLU A 1 95 ? 10.641 1.543 6.592 1.00 98.12 95 GLU A C 1
ATOM 758 O O . GLU A 1 95 ? 10.575 0.496 5.945 1.00 98.12 95 GLU A O 1
ATOM 763 N N . LEU A 1 96 ? 9.559 2.288 6.857 1.00 98.50 96 LEU A N 1
ATOM 764 C CA . LEU A 1 96 ? 8.215 1.918 6.406 1.00 98.50 96 LEU A CA 1
ATOM 765 C C . LEU A 1 96 ? 8.083 2.076 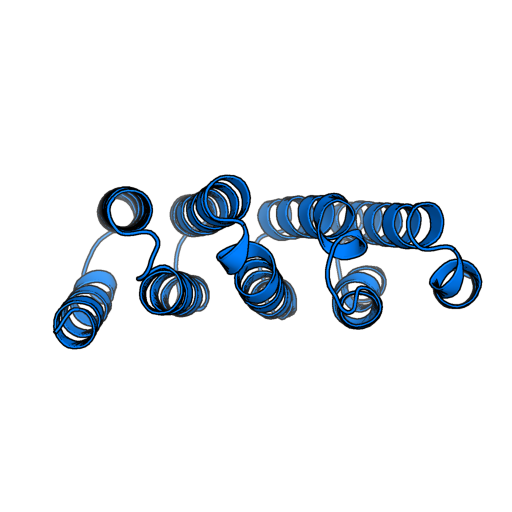4.892 1.00 98.50 96 LEU A C 1
ATOM 767 O O . LEU A 1 96 ? 7.572 1.173 4.230 1.00 98.50 96 LEU A O 1
ATOM 771 N N . SER A 1 97 ? 8.611 3.167 4.329 1.00 98.44 97 SER A N 1
ATOM 772 C CA . SER A 1 97 ? 8.652 3.369 2.878 1.00 98.44 97 SER A CA 1
ATOM 773 C C . SER A 1 97 ? 9.387 2.229 2.171 1.00 98.44 97 SER A C 1
ATOM 775 O O . SER A 1 97 ? 8.881 1.687 1.191 1.00 98.44 97 SER A O 1
ATOM 777 N N . ILE A 1 98 ? 10.544 1.801 2.687 1.00 98.62 98 ILE A N 1
ATOM 778 C CA . ILE A 1 98 ? 11.294 0.653 2.154 1.00 98.62 98 ILE A CA 1
ATOM 779 C C . ILE A 1 98 ? 10.457 -0.624 2.237 1.00 98.62 98 ILE A C 1
ATOM 781 O O . ILE A 1 98 ? 10.330 -1.329 1.236 1.00 98.62 98 ILE A O 1
ATOM 785 N N . GLN A 1 99 ? 9.860 -0.918 3.394 1.00 98.44 99 GLN A N 1
ATOM 786 C CA . GLN A 1 99 ? 9.034 -2.112 3.569 1.00 98.44 99 GLN A CA 1
ATOM 787 C C . GLN A 1 99 ? 7.878 -2.144 2.560 1.00 98.44 99 GLN A C 1
ATOM 789 O O . GLN A 1 99 ? 7.670 -3.155 1.891 1.00 98.44 99 GLN A O 1
ATOM 794 N N . ILE A 1 100 ? 7.163 -1.032 2.397 1.00 98.50 100 ILE A N 1
ATOM 795 C CA . ILE A 1 100 ? 6.034 -0.929 1.467 1.00 98.50 100 ILE A CA 1
ATOM 796 C C . ILE A 1 100 ? 6.500 -1.052 0.015 1.00 98.50 100 ILE A C 1
ATOM 798 O O . ILE A 1 100 ? 5.884 -1.781 -0.757 1.00 98.50 100 ILE A O 1
ATOM 802 N N . LEU A 1 101 ? 7.607 -0.411 -0.366 1.00 98.62 101 LEU A N 1
ATOM 803 C CA . LEU A 1 101 ? 8.185 -0.538 -1.707 1.00 98.62 101 LEU A CA 1
ATOM 804 C C . LEU A 1 101 ? 8.556 -1.987 -2.037 1.00 98.62 101 LEU A C 1
ATOM 806 O O . LEU A 1 101 ? 8.264 -2.463 -3.135 1.00 98.62 101 LEU A O 1
ATOM 810 N N . HIS A 1 102 ? 9.148 -2.710 -1.084 1.00 97.94 102 HIS A N 1
ATOM 811 C CA . HIS A 1 102 ? 9.412 -4.139 -1.242 1.00 97.94 102 HIS A CA 1
ATOM 812 C C . HIS A 1 102 ? 8.119 -4.918 -1.502 1.00 97.94 102 HIS A C 1
ATOM 814 O O . HIS A 1 102 ? 8.076 -5.706 -2.447 1.00 97.94 102 HIS A O 1
ATOM 820 N N . MET A 1 103 ? 7.065 -4.660 -0.724 1.00 97.44 103 MET A N 1
ATOM 821 C CA . MET A 1 103 ? 5.769 -5.323 -0.894 1.00 97.44 103 MET A CA 1
ATOM 822 C C . MET A 1 103 ? 5.087 -4.969 -2.220 1.00 97.44 103 MET A C 1
ATOM 824 O O . MET A 1 103 ? 4.530 -5.854 -2.864 1.00 97.44 103 MET A O 1
ATOM 828 N N . LEU A 1 104 ? 5.188 -3.721 -2.686 1.00 97.88 104 LEU A N 1
ATOM 829 C CA . LEU A 1 104 ? 4.706 -3.311 -4.009 1.00 97.88 104 LEU A CA 1
ATOM 830 C C . LEU A 1 104 ? 5.422 -4.065 -5.135 1.00 97.88 104 LEU A C 1
ATOM 832 O O . LEU A 1 104 ? 4.788 -4.444 -6.116 1.00 97.88 104 LEU A O 1
ATOM 836 N N . GLY A 1 105 ? 6.725 -4.319 -4.989 1.00 97.19 105 GLY A N 1
ATOM 837 C CA . GLY A 1 105 ? 7.492 -5.122 -5.942 1.00 97.19 105 GLY A CA 1
ATOM 838 C C . GLY A 1 105 ? 7.101 -6.605 -5.974 1.00 97.19 105 GLY A C 1
ATOM 839 O O . GLY A 1 105 ? 7.238 -7.228 -7.022 1.00 97.19 105 GLY A O 1
ATOM 840 N N . GLU A 1 106 ? 6.622 -7.159 -4.856 1.00 95.88 106 GLU A N 1
ATOM 841 C CA . GLU A 1 106 ? 6.174 -8.559 -4.753 1.00 95.88 106 GLU A CA 1
ATOM 842 C C . GLU A 1 106 ? 4.719 -8.737 -5.204 1.00 95.88 106 GLU A C 1
ATOM 844 O O . GLU A 1 106 ? 4.431 -9.563 -6.062 1.00 95.88 106 GLU A O 1
ATOM 849 N N . MET A 1 107 ? 3.799 -7.942 -4.653 1.00 96.00 107 MET A N 1
ATOM 850 C CA . MET A 1 107 ? 2.354 -8.116 -4.842 1.00 96.00 107 MET A CA 1
ATOM 851 C C . MET A 1 107 ? 1.788 -7.284 -5.999 1.00 96.00 107 MET A C 1
ATOM 853 O O . MET A 1 107 ? 0.800 -7.675 -6.617 1.00 96.00 107 MET A O 1
ATOM 857 N N . GLY A 1 108 ? 2.399 -6.139 -6.322 1.00 96.50 108 GLY A N 1
ATOM 858 C CA . GLY A 1 108 ? 1.951 -5.253 -7.402 1.00 96.50 108 GLY A CA 1
ATOM 859 C C . GLY A 1 108 ? 1.856 -5.921 -8.786 1.00 96.50 108 GLY A C 1
ATOM 860 O O . GLY A 1 108 ? 0.855 -5.688 -9.476 1.00 96.50 108 GLY A O 1
ATOM 861 N N . PRO A 1 109 ? 2.823 -6.773 -9.200 1.00 96.50 109 PRO A N 1
ATOM 862 C CA . PRO A 1 109 ? 2.758 -7.507 -10.466 1.00 96.50 109 PRO A CA 1
ATOM 863 C C . PRO A 1 109 ? 1.541 -8.426 -10.626 1.00 96.50 109 PRO A C 1
ATOM 865 O O . PRO A 1 109 ? 1.143 -8.694 -11.756 1.00 96.50 109 PRO A O 1
ATOM 868 N N . GLU A 1 110 ? 0.965 -8.909 -9.523 1.00 94.38 110 GLU A N 1
ATOM 869 C CA . GLU A 1 110 ? -0.154 -9.863 -9.527 1.00 94.38 110 GLU A CA 1
ATOM 870 C C . GLU A 1 110 ? -1.530 -9.191 -9.628 1.00 94.38 110 GLU A C 1
ATOM 872 O O . GLU A 1 110 ? -2.548 -9.868 -9.765 1.00 94.38 110 GLU A O 1
ATOM 877 N N . THR A 1 111 ? -1.584 -7.862 -9.532 1.00 95.31 111 THR A N 1
ATOM 878 C CA . THR A 1 111 ? -2.850 -7.120 -9.573 1.00 95.31 111 THR A CA 1
ATOM 879 C C . THR A 1 111 ? -3.426 -7.020 -10.983 1.00 95.31 111 THR A C 1
ATOM 881 O O . THR A 1 111 ? -2.731 -7.197 -11.984 1.00 95.31 111 THR A O 1
ATOM 884 N N . SER A 1 112 ? -4.702 -6.647 -11.076 1.00 95.38 112 SER A N 1
ATOM 885 C CA . SER A 1 112 ? -5.394 -6.431 -12.351 1.00 95.38 112 SER A CA 1
ATOM 886 C C . SER A 1 112 ? -4.782 -5.323 -13.223 1.00 95.38 112 SER A C 1
ATOM 888 O O . SER A 1 112 ? -4.889 -5.374 -14.449 1.00 95.38 112 SER A O 1
ATOM 890 N N . ASN A 1 113 ? -4.119 -4.330 -12.619 1.00 95.50 113 ASN A N 1
ATOM 891 C CA . ASN A 1 113 ? -3.466 -3.229 -13.327 1.00 95.50 113 ASN A CA 1
ATOM 892 C C . ASN A 1 113 ? -2.118 -2.849 -12.681 1.00 95.50 113 ASN A C 1
ATOM 894 O O . ASN A 1 113 ? -2.033 -1.826 -11.997 1.00 95.50 113 ASN A O 1
ATOM 898 N N . PRO A 1 114 ? -1.038 -3.617 -12.921 1.00 96.75 114 PRO A N 1
ATOM 899 C CA . PRO A 1 114 ? 0.263 -3.371 -12.293 1.00 96.75 114 PRO A CA 1
ATOM 900 C C . PRO A 1 114 ? 0.899 -2.029 -12.689 1.00 96.75 114 PRO A C 1
ATOM 902 O O . PRO A 1 114 ? 1.705 -1.469 -11.947 1.00 96.75 114 PRO A O 1
ATOM 905 N N . ALA A 1 115 ? 0.527 -1.478 -13.851 1.00 96.62 115 ALA A N 1
ATOM 906 C CA . ALA A 1 115 ? 1.078 -0.226 -14.365 1.00 96.62 115 ALA A CA 1
ATOM 907 C C . ALA A 1 115 ? 0.786 0.977 -13.453 1.00 96.62 115 ALA A C 1
ATOM 909 O O . ALA A 1 115 ? 1.582 1.918 -13.418 1.00 96.62 115 ALA A O 1
ATOM 910 N N . ARG A 1 116 ? -0.319 0.949 -12.689 1.00 95.88 116 ARG A N 1
ATOM 911 C CA . ARG A 1 116 ? -0.705 2.058 -11.798 1.00 95.88 116 ARG A CA 1
ATOM 912 C C . ARG A 1 116 ? 0.338 2.334 -10.713 1.00 95.88 116 ARG A C 1
ATOM 914 O O . ARG A 1 116 ? 0.526 3.487 -10.335 1.00 95.88 116 ARG A O 1
ATOM 921 N N . TYR A 1 117 ? 1.062 1.304 -10.270 1.00 97.44 117 TYR A N 1
ATOM 922 C CA . TYR A 1 117 ? 2.050 1.413 -9.194 1.00 97.44 117 TYR A CA 1
ATOM 923 C C . TYR A 1 117 ? 3.358 2.075 -9.632 1.00 97.44 117 TYR A C 1
ATOM 925 O O . TYR A 1 117 ? 4.091 2.592 -8.790 1.00 97.44 117 TYR A O 1
ATOM 933 N N . ILE A 1 118 ? 3.639 2.130 -10.942 1.00 96.94 118 ILE A N 1
ATOM 934 C CA . ILE A 1 118 ? 4.889 2.693 -11.474 1.00 96.94 118 ILE A CA 1
ATOM 935 C C . ILE A 1 118 ? 5.088 4.133 -11.002 1.00 96.94 118 ILE A C 1
ATOM 937 O O . ILE A 1 118 ? 6.177 4.462 -10.546 1.00 96.94 118 ILE A O 1
ATOM 941 N N . ARG A 1 119 ? 4.050 4.981 -11.067 1.00 96.75 119 ARG A N 1
ATOM 942 C CA . ARG A 1 119 ? 4.148 6.390 -10.646 1.00 96.75 119 ARG A CA 1
ATOM 943 C C . ARG A 1 119 ? 4.541 6.502 -9.173 1.00 96.75 119 ARG A C 1
ATOM 945 O O . ARG A 1 119 ? 5.470 7.233 -8.844 1.00 96.75 119 ARG A O 1
ATOM 952 N N . PHE A 1 120 ? 3.850 5.763 -8.305 1.00 97.19 120 PHE A N 1
ATOM 953 C CA . PHE A 1 120 ? 4.082 5.803 -6.861 1.00 97.19 120 PHE A CA 1
ATOM 954 C C . PHE A 1 120 ? 5.499 5.344 -6.510 1.00 97.19 120 PHE A C 1
ATOM 956 O O . PHE A 1 120 ? 6.167 5.990 -5.708 1.00 97.19 120 PHE A O 1
ATOM 963 N N . ILE A 1 121 ? 5.985 4.279 -7.154 1.00 98.00 121 ILE A N 1
ATOM 964 C CA . ILE A 1 121 ? 7.336 3.761 -6.924 1.00 98.00 121 ILE A CA 1
ATOM 965 C C . ILE A 1 121 ? 8.393 4.707 -7.513 1.00 98.00 121 ILE A C 1
ATOM 967 O O . ILE A 1 121 ? 9.362 5.052 -6.841 1.00 98.00 121 ILE A O 1
ATOM 971 N N . PHE A 1 122 ? 8.223 5.156 -8.757 1.00 97.75 122 PHE A N 1
ATOM 972 C CA . PHE A 1 122 ? 9.211 5.985 -9.448 1.00 97.75 122 PHE A CA 1
ATOM 973 C C . PHE A 1 122 ? 9.409 7.347 -8.781 1.00 97.75 122 PHE A C 1
ATOM 975 O O . PHE A 1 122 ? 10.541 7.810 -8.659 1.00 97.75 122 PHE A O 1
ATOM 982 N N . ASN A 1 123 ? 8.346 7.957 -8.254 1.00 97.38 123 ASN A N 1
ATOM 983 C CA . ASN A 1 123 ? 8.471 9.202 -7.497 1.00 97.38 123 ASN A CA 1
ATOM 984 C C . ASN A 1 123 ? 9.422 9.050 -6.293 1.00 97.38 123 ASN A C 1
ATOM 986 O O . ASN A 1 123 ? 10.193 9.968 -6.008 1.00 97.38 123 ASN A O 1
ATOM 990 N N . ARG A 1 124 ? 9.461 7.869 -5.653 1.00 97.88 124 ARG A N 1
ATOM 991 C CA . ARG A 1 124 ? 10.407 7.568 -4.564 1.00 97.88 124 ARG A CA 1
ATOM 992 C C . ARG A 1 124 ? 11.856 7.426 -5.045 1.00 97.88 124 ARG A C 1
ATOM 994 O O . ARG A 1 124 ? 12.777 7.619 -4.262 1.00 97.88 124 ARG A O 1
ATOM 1001 N N . VAL A 1 125 ? 12.100 7.143 -6.327 1.00 96.00 125 VAL A N 1
ATOM 1002 C CA . VAL A 1 125 ? 13.459 7.154 -6.910 1.00 96.00 125 VAL A CA 1
ATOM 1003 C C . VAL A 1 125 ? 14.015 8.581 -6.980 1.00 96.00 125 VAL A C 1
ATOM 1005 O O . VAL A 1 125 ? 15.214 8.785 -6.797 1.00 96.00 125 VAL A O 1
ATOM 1008 N N . ILE A 1 126 ? 13.156 9.573 -7.223 1.00 95.00 126 ILE A N 1
ATOM 1009 C CA . ILE A 1 126 ? 13.568 10.967 -7.431 1.00 95.00 126 ILE A CA 1
ATOM 1010 C C . ILE A 1 126 ? 13.636 11.731 -6.105 1.00 95.00 126 ILE A C 1
ATOM 1012 O O . ILE A 1 126 ? 14.602 12.454 -5.856 1.00 95.00 126 ILE A O 1
ATOM 1016 N N . LEU A 1 127 ? 12.606 11.587 -5.269 1.00 93.44 127 LEU A N 1
ATOM 1017 C CA . LEU A 1 127 ? 12.341 12.508 -4.159 1.00 93.44 127 LEU A CA 1
ATOM 1018 C C . LEU A 1 127 ? 12.974 12.085 -2.826 1.00 93.44 127 LEU A C 1
ATOM 1020 O O . LEU A 1 127 ? 13.106 12.914 -1.934 1.00 93.44 127 LEU A O 1
ATOM 1024 N N . GLU A 1 128 ? 13.402 10.829 -2.692 1.00 96.12 128 GLU A N 1
ATOM 1025 C CA . GLU A 1 128 ? 13.759 10.254 -1.387 1.00 96.12 128 GLU A CA 1
ATOM 1026 C C . GLU A 1 128 ? 15.265 10.170 -1.137 1.00 96.12 128 GLU A C 1
ATOM 1028 O O . GLU A 1 128 ? 16.085 10.535 -1.977 1.00 96.12 128 GLU A O 1
ATOM 1033 N N . LEU A 1 129 ? 15.650 9.645 0.022 1.00 96.06 129 LEU A N 1
ATOM 1034 C CA . LEU A 1 129 ? 17.032 9.331 0.389 1.00 96.06 129 LEU A CA 1
ATOM 1035 C C . LEU A 1 129 ? 17.533 7.991 -0.207 1.00 96.06 129 LEU A C 1
ATOM 1037 O O . LEU A 1 129 ? 16.728 7.147 -0.610 1.00 96.06 129 LEU A O 1
ATOM 1041 N N . PRO A 1 130 ? 18.860 7.748 -0.267 1.00 97.94 130 PRO A N 1
ATOM 1042 C CA . PRO A 1 130 ? 19.442 6.648 -1.047 1.00 97.94 130 PRO A CA 1
ATOM 1043 C C . PRO A 1 130 ? 18.907 5.237 -0.756 1.00 97.94 130 PRO A C 1
ATOM 1045 O O . PRO A 1 130 ? 18.730 4.463 -1.695 1.00 97.94 130 PRO A O 1
ATOM 1048 N N . SER A 1 131 ? 18.628 4.883 0.503 1.00 97.94 131 SER A N 1
ATOM 1049 C CA . SER A 1 131 ? 18.108 3.546 0.838 1.00 97.94 131 SER A CA 1
ATOM 1050 C C . SER A 1 131 ? 16.681 3.326 0.325 1.00 97.94 131 SER A C 1
ATOM 1052 O O . SER A 1 131 ? 16.385 2.258 -0.209 1.00 97.94 131 SER A O 1
ATOM 1054 N N . VAL A 1 132 ? 15.821 4.347 0.392 1.00 98.38 132 VAL A N 1
ATOM 1055 C CA . VAL A 1 132 ? 14.461 4.303 -0.171 1.00 98.38 132 VAL A CA 1
ATOM 1056 C C . VAL A 1 132 ? 14.516 4.248 -1.700 1.00 98.38 132 VAL A C 1
ATOM 1058 O O . VAL A 1 132 ? 13.808 3.449 -2.312 1.00 98.38 132 VAL A O 1
ATOM 1061 N N . ARG A 1 133 ? 15.422 5.010 -2.333 1.00 98.31 133 ARG A N 1
ATOM 1062 C CA . ARG A 1 133 ? 15.646 4.935 -3.790 1.00 98.31 133 ARG A CA 1
ATOM 1063 C C . ARG A 1 133 ? 16.059 3.535 -4.231 1.00 98.31 133 ARG A C 1
ATOM 1065 O O . ARG A 1 133 ? 15.536 3.035 -5.222 1.00 98.31 133 ARG A O 1
ATOM 1072 N N . ALA A 1 134 ? 16.967 2.889 -3.497 1.00 98.31 134 ALA A N 1
ATOM 1073 C CA . ALA A 1 134 ? 17.399 1.528 -3.802 1.00 98.31 134 ALA A CA 1
ATOM 1074 C C . ALA A 1 134 ? 16.224 0.535 -3.754 1.00 98.31 134 ALA A C 1
ATOM 1076 O O . ALA A 1 134 ? 16.061 -0.266 -4.676 1.00 98.31 134 ALA A O 1
ATOM 1077 N N . ALA A 1 135 ? 15.365 0.637 -2.734 1.00 98.50 135 ALA A N 1
ATOM 1078 C CA . ALA A 1 135 ? 14.147 -0.166 -2.633 1.00 98.50 135 ALA A CA 1
ATOM 1079 C C . ALA A 1 135 ? 13.172 0.104 -3.794 1.00 98.50 135 ALA A C 1
ATOM 1081 O O . ALA A 1 135 ? 12.626 -0.834 -4.374 1.00 98.50 135 ALA A O 1
ATOM 1082 N N . ALA A 1 136 ? 12.996 1.368 -4.185 1.00 98.50 136 ALA A N 1
ATOM 1083 C CA . ALA A 1 136 ? 12.124 1.752 -5.292 1.00 98.50 136 ALA A CA 1
ATOM 1084 C C . ALA A 1 136 ? 12.624 1.214 -6.645 1.00 98.50 136 ALA A C 1
ATOM 1086 O O . ALA A 1 136 ? 11.850 0.642 -7.413 1.00 98.50 136 ALA A O 1
ATOM 1087 N N . VAL A 1 137 ? 13.927 1.324 -6.920 1.00 98.19 137 VAL A N 1
ATOM 1088 C CA . VAL A 1 137 ? 14.547 0.747 -8.126 1.00 98.19 137 VAL A CA 1
ATOM 1089 C C . VAL A 1 137 ? 14.384 -0.774 -8.143 1.00 98.19 137 VAL A C 1
ATOM 1091 O O . VAL A 1 137 ? 14.026 -1.339 -9.177 1.00 98.19 137 VAL A O 1
ATOM 1094 N N . ALA A 1 138 ? 14.582 -1.445 -7.004 1.00 98.19 138 ALA A N 1
ATOM 1095 C CA . ALA A 1 138 ? 14.374 -2.887 -6.895 1.00 98.19 138 ALA A CA 1
ATOM 1096 C C . ALA A 1 138 ? 12.913 -3.284 -7.176 1.00 98.19 138 ALA A C 1
ATOM 1098 O O . ALA A 1 138 ? 12.669 -4.243 -7.910 1.00 98.19 138 ALA A O 1
ATOM 1099 N N . ALA A 1 139 ? 11.943 -2.530 -6.651 1.00 98.31 139 ALA A N 1
ATOM 1100 C CA . ALA A 1 139 ? 10.520 -2.760 -6.890 1.00 98.31 139 ALA A CA 1
ATOM 1101 C C . ALA A 1 139 ? 10.137 -2.577 -8.371 1.00 98.31 139 ALA A C 1
ATOM 1103 O O . ALA A 1 139 ? 9.465 -3.438 -8.942 1.00 98.31 139 ALA A O 1
ATOM 1104 N N . LEU A 1 140 ? 10.630 -1.519 -9.030 1.00 98.12 140 LEU A N 1
ATOM 1105 C CA . LEU A 1 140 ? 10.455 -1.325 -10.476 1.00 98.12 140 LEU A CA 1
ATOM 1106 C C . LEU A 1 140 ? 11.084 -2.465 -11.285 1.00 98.12 140 LEU A C 1
ATOM 1108 O O . LEU A 1 140 ? 10.473 -2.964 -12.231 1.00 98.12 140 LEU A O 1
ATOM 1112 N N . GLY A 1 141 ? 12.282 -2.909 -10.898 1.00 97.25 141 GLY A N 1
ATOM 1113 C CA . GLY A 1 141 ? 12.963 -4.037 -11.529 1.00 97.25 141 GLY A CA 1
ATOM 1114 C C . GLY A 1 141 ? 12.153 -5.334 -11.448 1.00 97.25 141 GLY A C 1
ATOM 1115 O O . GLY A 1 141 ? 12.025 -6.041 -12.451 1.00 97.25 141 GLY A O 1
ATOM 1116 N N . LYS A 1 142 ? 11.543 -5.624 -10.291 1.00 96.81 142 LYS A N 1
ATOM 1117 C CA . LYS A 1 142 ? 10.638 -6.775 -10.127 1.00 96.81 142 LYS A CA 1
ATOM 1118 C C . LYS A 1 142 ? 9.415 -6.658 -11.031 1.00 96.81 142 LYS A C 1
ATOM 1120 O O . LYS A 1 142 ? 9.135 -7.591 -11.781 1.00 96.81 142 LYS A O 1
ATOM 1125 N N . LEU A 1 143 ? 8.763 -5.494 -11.060 1.00 96.00 143 LEU A N 1
ATOM 1126 C CA . LEU A 1 143 ? 7.617 -5.236 -11.937 1.00 96.00 143 LEU A CA 1
ATOM 1127 C C . LEU A 1 143 ? 7.964 -5.468 -13.420 1.00 96.00 143 LEU A C 1
ATOM 1129 O O . LEU A 1 143 ? 7.245 -6.173 -14.120 1.00 96.00 143 LEU A O 1
ATOM 1133 N N . ALA A 1 144 ? 9.102 -4.946 -13.887 1.00 96.12 144 ALA A N 1
ATOM 1134 C CA . ALA A 1 144 ? 9.591 -5.119 -15.260 1.00 96.12 144 ALA A CA 1
ATOM 1135 C C . ALA A 1 144 ? 10.002 -6.562 -15.603 1.00 96.12 144 ALA A C 1
ATOM 1137 O O . ALA A 1 144 ? 10.036 -6.956 -16.776 1.00 96.12 144 ALA A O 1
ATOM 1138 N N . THR A 1 145 ? 10.363 -7.344 -14.584 1.00 96.19 145 THR A N 1
ATOM 1139 C CA . THR A 1 145 ? 10.736 -8.751 -14.737 1.00 96.19 145 THR A CA 1
ATOM 1140 C C . THR A 1 145 ? 9.495 -9.630 -14.843 1.00 96.19 145 THR A C 1
ATOM 1142 O O . THR A 1 145 ? 9.426 -10.461 -15.747 1.00 96.19 145 THR A O 1
ATOM 1145 N N . VAL A 1 146 ? 8.513 -9.417 -13.963 1.00 96.75 146 VAL A N 1
ATOM 1146 C CA . VAL A 1 146 ? 7.290 -10.231 -13.866 1.00 96.75 146 VAL A CA 1
ATOM 1147 C C . VAL A 1 146 ? 6.231 -9.818 -14.894 1.00 96.75 146 VAL A C 1
ATOM 1149 O O . VAL A 1 146 ? 5.480 -10.668 -15.364 1.00 96.75 146 VAL A O 1
ATOM 1152 N N . VAL A 1 147 ? 6.196 -8.543 -15.303 1.00 96.56 147 VAL A N 1
ATOM 1153 C CA . VAL A 1 147 ? 5.233 -8.001 -16.278 1.00 96.56 147 VAL A CA 1
ATOM 1154 C C . VAL A 1 147 ? 5.975 -7.507 -17.533 1.00 96.56 147 VAL A C 1
ATOM 1156 O O . VAL A 1 147 ? 6.310 -6.322 -17.629 1.00 96.56 147 VAL A O 1
ATOM 1159 N N . PRO A 1 148 ? 6.229 -8.375 -18.539 1.00 94.56 148 PRO A N 1
ATOM 1160 C CA . PRO A 1 148 ? 7.058 -8.040 -19.704 1.00 94.56 148 PRO A CA 1
ATOM 1161 C C . PRO A 1 148 ? 6.608 -6.791 -20.469 1.00 94.56 148 PRO A C 1
ATOM 1163 O O . PRO A 1 148 ? 7.445 -6.024 -20.938 1.00 94.56 148 PRO A O 1
ATOM 1166 N N . ASN A 1 149 ? 5.296 -6.542 -20.537 1.00 95.38 149 ASN A N 1
ATOM 1167 C CA . ASN A 1 149 ? 4.720 -5.382 -21.226 1.00 95.38 149 ASN A CA 1
ATOM 1168 C C . ASN 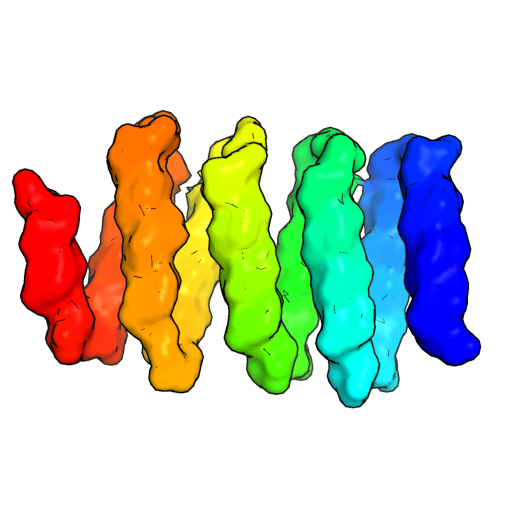A 1 149 ? 5.098 -4.035 -20.583 1.00 95.38 149 ASN A C 1
ATOM 1170 O O . ASN A 1 149 ? 4.972 -3.000 -21.230 1.00 95.38 149 ASN A O 1
ATOM 1174 N N . LEU A 1 150 ? 5.557 -4.028 -19.327 1.00 96.00 150 LEU A N 1
ATOM 1175 C CA . LEU A 1 150 ? 5.979 -2.816 -18.615 1.00 96.00 150 LEU A CA 1
ATOM 1176 C C . LEU A 1 150 ? 7.494 -2.594 -18.658 1.00 96.00 150 LEU A C 1
ATOM 1178 O O . LEU A 1 150 ? 7.967 -1.552 -18.207 1.00 96.00 150 LEU A O 1
ATOM 1182 N N . ARG A 1 151 ? 8.261 -3.541 -19.211 1.00 95.44 151 ARG A N 1
ATOM 1183 C CA . ARG A 1 151 ? 9.727 -3.509 -19.191 1.00 95.44 151 ARG A CA 1
ATOM 1184 C C . ARG A 1 151 ? 10.303 -2.261 -19.846 1.00 95.44 151 ARG A C 1
ATOM 1186 O O . ARG A 1 151 ? 11.111 -1.585 -19.221 1.00 95.44 151 ARG A O 1
ATOM 1193 N N . GLU A 1 152 ? 9.881 -1.945 -21.068 1.00 94.56 152 GLU A N 1
ATOM 1194 C CA . GLU A 1 152 ? 10.386 -0.767 -21.788 1.00 94.56 152 GLU A CA 1
ATOM 1195 C C . GLU A 1 152 ? 10.070 0.528 -21.036 1.00 94.56 152 GLU A C 1
ATOM 1197 O O . GLU A 1 152 ? 10.941 1.383 -20.890 1.00 94.56 152 GLU A O 1
ATOM 1202 N N . ASN A 1 153 ? 8.864 0.639 -20.468 1.00 93.44 153 ASN A N 1
ATOM 1203 C CA . ASN A 1 153 ? 8.472 1.803 -19.673 1.00 93.44 153 ASN A CA 1
ATOM 1204 C C . ASN A 1 153 ? 9.398 1.977 -18.463 1.00 93.44 153 ASN A C 1
ATOM 1206 O O . ASN A 1 153 ? 9.914 3.065 -18.234 1.00 93.44 153 ASN A O 1
ATOM 1210 N N . VAL A 1 154 ? 9.654 0.901 -17.714 1.00 95.25 154 VAL A N 1
ATOM 1211 C CA . VAL A 1 154 ? 10.555 0.939 -16.554 1.00 95.25 154 VAL A CA 1
ATOM 1212 C C . VAL A 1 154 ? 11.995 1.254 -16.967 1.00 95.25 154 VAL A C 1
ATOM 1214 O O . VAL A 1 154 ? 12.648 2.062 -16.312 1.00 95.25 154 VAL A O 1
ATOM 1217 N N . LEU A 1 155 ? 12.492 0.673 -18.063 1.00 93.75 155 LEU A N 1
ATOM 1218 C CA . LEU A 1 155 ? 13.844 0.948 -18.560 1.00 93.75 155 LEU A CA 1
ATOM 1219 C C . LEU A 1 155 ? 14.026 2.410 -18.971 1.00 93.75 155 LEU A C 1
ATOM 1221 O O . LEU A 1 155 ? 15.097 2.962 -18.751 1.00 93.75 155 LEU A O 1
ATOM 1225 N N . VAL A 1 156 ? 13.010 3.040 -19.564 1.00 94.00 156 VAL A N 1
ATOM 1226 C CA . VAL A 1 156 ? 13.055 4.471 -19.899 1.00 94.00 156 VAL A CA 1
ATOM 1227 C C . VAL A 1 156 ? 13.126 5.332 -18.639 1.00 94.00 156 VAL A C 1
ATOM 1229 O O . VAL A 1 156 ? 13.862 6.311 -18.631 1.00 94.00 156 VAL A O 1
ATOM 1232 N N . LEU A 1 157 ? 12.404 4.960 -17.581 1.00 92.56 157 LEU A N 1
ATOM 1233 C CA . LEU A 1 157 ? 12.389 5.705 -16.320 1.00 92.56 157 LEU A CA 1
ATOM 1234 C C . LEU A 1 157 ? 13.699 5.582 -15.524 1.00 92.56 157 LEU A C 1
ATOM 1236 O O . LEU A 1 157 ? 14.045 6.497 -14.788 1.00 92.56 157 LEU A O 1
ATOM 1240 N N . LEU A 1 158 ? 14.419 4.463 -15.650 1.00 90.44 158 LEU A N 1
ATOM 1241 C CA . LEU A 1 158 ? 15.656 4.190 -14.903 1.00 90.44 158 LEU A CA 1
ATOM 1242 C C . LEU A 1 158 ? 16.951 4.594 -15.637 1.00 90.44 158 LEU A C 1
ATOM 1244 O O . LEU A 1 158 ? 18.037 4.298 -15.137 1.00 90.44 158 LEU A O 1
ATOM 1248 N N . LYS A 1 159 ? 16.848 5.216 -16.816 1.00 83.31 159 LYS A N 1
ATOM 1249 C CA . LYS A 1 159 ? 17.988 5.786 -17.556 1.00 83.31 159 LYS A CA 1
ATOM 1250 C C . LYS A 1 159 ? 18.374 7.155 -17.012 1.00 83.31 159 LYS A C 1
ATOM 1252 O O . LYS A 1 159 ? 19.597 7.407 -16.968 1.00 83.31 159 LYS A O 1
#

Organism: NCBI:txid1054997

InterPro domains:
  IPR002553 Clathrin/coatomer adaptor, adaptin-like, N-terminal [PF01602] (1-158)
  IPR011989 Armadillo-like helical [G3DSA:1.25.10.10] (1-159)
  IPR016024 Armadillo-type fold [SSF48371] (2-149)
  IPR017106 Coatomer gamma subunit [PTHR10261] (1-159)